Protein 9UU2 (pdb70)

InterPro domains:
  IPR006664 Outer membrane protein, bacterial [PR01021] (296-318)
  IPR006664 Outer membrane protein, bacterial [PR01021] (342-358)
  IPR006665 OmpA-like domain [PF00691] (295-378)
  IPR006665 OmpA-like domain [PS51123] (283-395)
  IPR006665 OmpA-like domain [cd07185] (293-370)
  IPR036737 OmpA-like domain superfamily [G3DSA:3.30.1330.60] (239-379)
  IPR036737 OmpA-like domain superfamily [SSF103088] (289-375)
  IPR050330 Bacterial Outer Membrane Structural/Functional [PTHR30329] (262-373)

Solvent-accessible surface area: 6221 Å² total; per-residue (Å²): 128,71,22,83,78,68,61,0,83,15,96,122,41,29,30,144,31,44,119,204,18,35,122,34,0,40,140,6,0,52,74,0,104,119,94,86,130,34,76,4,21,0,58,0,11,0,6,61,68,63,55,85,115,77,101,4,111,91,7,0,69,97,0,0,65,25,0,11,54,5,0,40,156,131,43,55,6,87,65,86,18,17,153,40,61,22,30,6,26,25,113,131,49,37,177,68,59,121,60,1,20,2,0,25,0,55,23,70,242
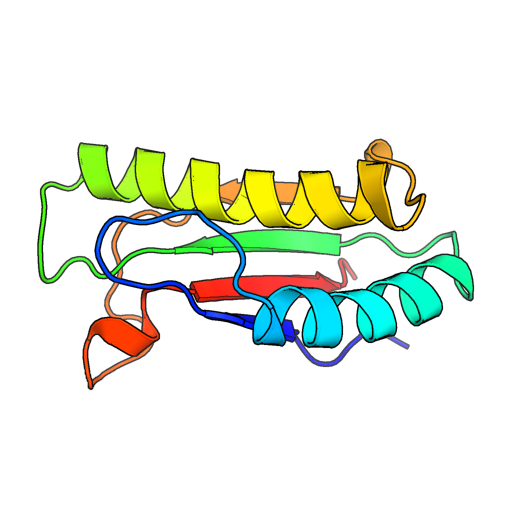
Nearest PDB structures (foldseek):
  5u1h-assembly3_C  TM=9.026E-01  e=4.323E-11  Pseudomonas aeruginosa PAO1
  4g88-assembly4_G  TM=8.669E-01  e=1.035E-09  Acinetobacter baumannii
  5n2c-assembly1_A  TM=9.285E-01  e=6.716E-08  Burkholderia cenocepacia J2315
  2hqs-assembly1_H  TM=8.765E-01  e=4.630E-07  Escherichia coli
  5n2c-assembly1_C  TM=8.968E-01  e=9.184E-07  Burkholderia cenocepacia J2315

Organism: Bacteroides fragilis (strain ATCC 25285 / DSM 2151 / CCUG 4856 / JCM 11019 / LMG 10263 / NCTC 9343 / Onslow / VPI 2553 / EN-2) (NCBI:txid272559)

Secondary structure (DSSP, 8-state):
-PPP-EEEE--TT--PPPHHHHHHHHHHHHHHHHSTT--EEEEEEEETTSS-HHHHHHHHHHHHHHHHHIIIIIT---GGGEEEEEEEEE-TT-SSGGGGSEEEEEE--

Foldseek 3Di:
DKDDKQKAFDDPLDLDGDPVRLVSLLVVLVVCVVPVVWAKEKFFFAAPVDDDQVSQQVLSQSNSVVSLCCSCPVSNHPSVRYHYDRPTHDCVQPPPRSSRRIIIITIDD

Radius of gyration: 13.27 Å; Cα contacts (8 Å, |Δi|>4): 222; chains: 1; bounding box: 34×26×29 Å

Structure (mmCIF, N/CA/C/O backbone):
data_9UU2
#
_entry.id   9UU2
#
_cell.length_a   44.369
_cell.length_b   44.369
_cell.length_c   102.746
_cell.angle_alpha   90.000
_cell.angle_beta   90.000
_cell.angle_gamma   120.000
#
_symmetry.space_group_name_H-M   'P 31 2 1'
#
loop_
_entity.id
_entity.type
_entity.pdbx_description
1 polymer 'Major outer membrane protein'
2 water water
#
loop_
_atom_site.group_PDB
_atom_site.id
_atom_site.type_symbol
_atom_site.label_atom_id
_atom_site.label_alt_id
_atom_site.label_comp_id
_atom_site.label_asym_id
_atom_site.label_entity_id
_atom_site.label_seq_id
_atom_site.pdbx_PDB_ins_code
_atom_site.Cartn_x
_atom_site.Cartn_y
_atom_site.Cartn_z
_atom_site.occupancy
_atom_site.B_iso_or_equiv
_atom_site.auth_seq_id
_atom_site.auth_comp_id
_atom_site.auth_asym_id
_atom_site.auth_atom_id
_atom_site.pdbx_PDB_model_num
ATOM 1 N N . ALA A 1 1 ? 1.85576 -0.14014 -13.87352 1.000 90.99447 287 ALA A N 1
ATOM 2 C CA . ALA A 1 1 ? 1.29520 -0.94084 -14.95729 1.000 84.28447 287 ALA A CA 1
ATOM 3 C C . ALA A 1 1 ? 0.05656 -1.68497 -14.47146 1.000 76.70585 287 ALA A C 1
ATOM 4 O O . ALA A 1 1 ? -0.40604 -2.63659 -15.10263 1.000 74.66300 287 ALA A O 1
ATOM 6 N N . ASN A 1 2 ? -0.47387 -1.23992 -13.33708 1.000 76.63335 288 ASN A N 1
ATOM 7 C CA . ASN A 1 2 ? -1.65708 -1.85775 -12.75817 1.000 66.43929 288 ASN A CA 1
ATOM 8 C C . ASN A 1 2 ? -2.92078 -1.17736 -13.27554 1.000 58.20335 288 ASN A C 1
ATOM 9 O O . ASN A 1 2 ? -2.95551 0.04013 -13.46370 1.000 56.00798 288 ASN A O 1
ATOM 14 N N . ILE A 1 3 ? -3.96602 -1.97447 -13.50130 1.000 52.01005 2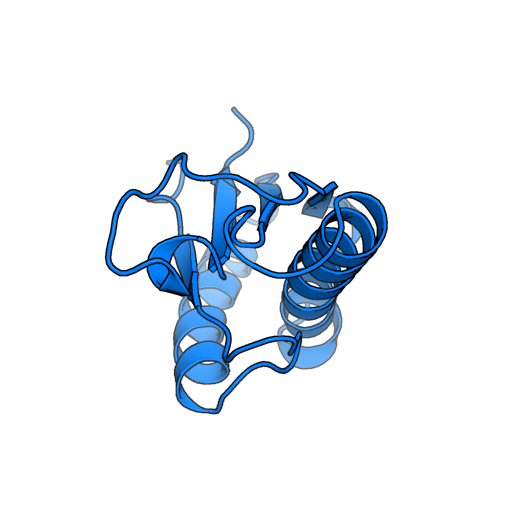89 ILE A N 1
ATOM 15 C CA . ILE A 1 3 ? -5.15281 -1.46255 -14.18304 1.000 44.93978 289 ILE A CA 1
ATOM 16 C C . ILE A 1 3 ? -5.85114 -0.40767 -13.33333 1.000 42.63421 289 ILE A C 1
ATOM 17 O O . ILE A 1 3 ? -5.73786 -0.36811 -12.10140 1.000 38.28888 289 ILE A O 1
ATOM 22 N N . ALA A 1 4 ? -6.59166 0.45599 -14.00434 1.000 38.64161 290 ALA A N 1
ATOM 23 C CA . ALA A 1 4 ? -7.59091 1.23844 -13.29545 1.000 38.52074 290 ALA A CA 1
ATOM 24 C C . ALA A 1 4 ? -8.68881 0.28439 -12.84443 1.000 35.29577 290 ALA A C 1
ATOM 25 O O . ALA A 1 4 ? -9.20323 -0.47713 -13.66908 1.000 38.62802 290 ALA A O 1
ATOM 27 N N . PRO A 1 5 ? -9.03333 0.25237 -11.55505 1.000 36.83140 291 PRO A N 1
ATOM 28 C CA . PRO A 1 5 ? -10.05852 -0.68727 -11.08205 1.000 32.90945 291 PRO A CA 1
ATOM 29 C C . PRO A 1 5 ? -11.27977 -0.70094 -11.99062 1.000 33.11250 291 PRO A C 1
ATOM 30 O O . PRO A 1 5 ? -11.79574 0.34557 -12.38667 1.000 32.33541 291 PRO A O 1
ATOM 34 N N . ARG A 1 6 ? -11.71145 -1.90901 -12.35389 1.000 36.72730 292 ARG A N 1
ATOM 35 C CA . ARG A 1 6 ? -12.78471 -2.11392 -13.31816 1.000 33.89652 292 ARG A CA 1
ATOM 36 C C . ARG A 1 6 ? -14.10846 -2.31967 -12.59616 1.000 35.92885 292 ARG A C 1
ATOM 37 O O . ARG A 1 6 ? -14.20009 -3.14835 -11.68195 1.000 35.94532 292 ARG A O 1
ATOM 45 N N . THR A 1 7 ? -15.12911 -1.57340 -13.00783 1.000 33.40817 293 THR A N 1
ATOM 46 C CA . THR A 1 7 ? -16.44929 -1.65083 -12.39332 1.000 34.30568 293 THR A CA 1
ATOM 47 C C . THR A 1 7 ? -17.39000 -2.46565 -13.27398 1.000 33.45013 293 THR A C 1
ATOM 48 O O . THR A 1 7 ? -17.54185 -2.17957 -14.46557 1.000 34.92717 293 THR A O 1
ATOM 52 N N . VAL A 1 8 ? -18.01234 -3.48080 -12.68444 1.000 31.49488 294 VAL A N 1
ATOM 53 C CA . VAL A 1 8 ? -19.00770 -4.32472 -13.34320 1.000 32.75385 294 VAL A CA 1
ATOM 54 C C . VAL A 1 8 ? -20.27017 -4.27575 -12.49279 1.000 33.46023 294 VAL A C 1
ATOM 55 O O . VAL A 1 8 ? -20.25883 -4.73298 -11.34171 1.000 32.22970 294 VAL A O 1
ATOM 59 N N . PHE A 1 9 ? -21.34497 -3.71696 -13.03953 1.000 32.18474 295 PHE A N 1
ATOM 60 C CA . PHE A 1 9 ? -22.58232 -3.51953 -12.29924 1.000 32.06098 295 PHE A CA 1
ATOM 61 C C . PHE A 1 9 ? -23.59672 -4.61934 -12.60117 1.000 34.08920 295 PHE A C 1
ATOM 62 O O . PHE A 1 9 ? -23.56094 -5.25939 -13.65379 1.000 31.19533 295 PHE A O 1
ATOM 70 N N . PHE A 1 10 ? -24.51610 -4.82002 -11.65299 1.000 28.98719 296 PHE A N 1
ATOM 71 C CA . PHE A 1 10 ? -25.49822 -5.89440 -11.70016 1.000 32.07486 296 PHE A CA 1
ATOM 72 C C . PHE A 1 10 ? -26.87874 -5.35012 -11.34756 1.000 33.91459 296 PHE A C 1
ATOM 73 O O . PHE A 1 10 ? -27.01367 -4.31990 -10.68214 1.000 34.61780 296 PHE A O 1
ATOM 81 N N . THR A 1 11 ? -27.91192 -6.04859 -11.80890 1.000 33.13384 297 THR A N 1
ATOM 82 C CA . THR A 1 11 ? -29.27453 -5.69566 -11.44331 1.000 33.42060 297 THR A CA 1
ATOM 83 C C . THR A 1 11 ? -29.63422 -6.31556 -10.09566 1.000 34.92141 297 THR A C 1
ATOM 84 O O . THR A 1 11 ? -28.89379 -7.12606 -9.53608 1.000 34.90563 297 THR A O 1
ATOM 88 N N . ILE A 1 12 ? -30.81075 -5.94847 -9.59401 1.000 35.26944 298 ILE A N 1
ATOM 89 C CA . ILE A 1 12 ? -31.15645 -6.23520 -8.20625 1.000 35.74424 298 ILE A CA 1
ATOM 90 C C . ILE A 1 12 ? -31.26147 -7.74168 -7.99856 1.000 38.32592 298 ILE A C 1
ATOM 91 O O . ILE A 1 12 ? -31.87681 -8.46115 -8.79855 1.000 37.54405 298 ILE A O 1
ATOM 96 N N . GLY A 1 13 ? -30.59300 -8.23355 -6.95720 1.000 39.29552 299 GLY A N 1
ATOM 97 C CA . GLY A 1 13 ? -30.58802 -9.64073 -6.61588 1.000 39.20646 299 GLY A CA 1
ATOM 98 C C . GLY A 1 13 ? -29.96389 -10.58597 -7.62283 1.000 41.84839 299 GLY A C 1
ATOM 99 O O . GLY A 1 13 ? -30.08083 -11.80237 -7.45475 1.000 43.36990 299 GLY A O 1
ATOM 100 N N . SER A 1 14 ? -29.28197 -10.06847 -8.65027 1.000 37.45427 300 SER A N 1
ATOM 101 C CA . SER A 1 14 ? -28.82586 -10.88093 -9.77399 1.000 37.88180 300 SER A CA 1
ATOM 102 C C . SER A 1 14 ? -27.30540 -10.87721 -9.86000 1.000 35.43933 300 SER A C 1
ATOM 103 O O . SER A 1 14 ? -26.66232 -9.86852 -9.55696 1.000 32.82556 300 SER A O 1
ATOM 106 N N . SER A 1 15 ? -26.73579 -12.01914 -10.26487 1.000 33.12335 301 SER A N 1
ATOM 107 C CA . SER A 1 15 ? -25.30960 -12.13360 -10.55245 1.000 32.32937 301 SER A CA 1
ATOM 108 C C . SER A 1 15 ? -25.05394 -12.39420 -12.03235 1.000 35.22468 301 SER A C 1
ATOM 109 O O . SER A 1 15 ? -23.98752 -12.89385 -12.40137 1.000 35.66891 301 SER A O 1
ATOM 112 N N . GLU A 1 16 ? -26.01721 -12.07136 -12.88433 1.000 34.59118 302 GLU A N 1
ATOM 113 C CA . GLU A 1 16 ? -25.87556 -12.27149 -14.31798 1.000 38.98120 302 GLU A CA 1
ATOM 114 C C . GLU A 1 16 ? -25.14123 -11.09295 -14.94629 1.000 37.68183 302 GLU A C 1
ATOM 115 O O . GLU A 1 16 ? -25.32902 -9.94090 -14.53910 1.000 31.56838 302 GLU A O 1
ATOM 121 N N . LEU A 1 17 ? -24.29874 -11.39018 -15.93894 1.000 32.81983 303 LEU A N 1
ATOM 122 C CA . LEU A 1 17 ? -23.56801 -10.36267 -16.67956 1.000 38.15424 303 LEU A CA 1
ATOM 123 C C . LEU A 1 17 ? -24.39370 -9.91720 -17.87948 1.000 34.91837 303 LEU A C 1
ATOM 124 O O . LEU A 1 17 ? -24.82568 -10.74959 -18.67748 1.000 32.42426 303 LEU A O 1
ATOM 129 N N . SER A 1 18 ? -24.61333 -8.61426 -18.00223 1.000 33.35208 304 SER A N 1
ATOM 130 C CA . SER A 1 18 ? -25.40701 -8.07213 -19.09982 1.000 31.51298 304 SER A CA 1
ATOM 131 C C . SER A 1 18 ? -24.56982 -8.00474 -20.36643 1.000 30.70158 304 SER A C 1
ATOM 132 O O . SER A 1 18 ? -23.34075 -8.12914 -20.32871 1.000 30.73088 304 SER A O 1
ATOM 135 N N . PRO A 1 19 ? -25.20681 -7.80136 -21.52346 1.000 32.66461 305 PRO A N 1
ATOM 136 C CA . PRO A 1 19 ? -24.41408 -7.54051 -22.73679 1.000 30.47377 305 PRO A CA 1
ATOM 137 C C . PRO A 1 19 ? -23.42735 -6.39069 -22.57774 1.000 30.64277 305 PRO A C 1
ATOM 138 O O . PRO A 1 19 ? -22.28789 -6.50917 -23.04678 1.000 33.34039 305 PRO A O 1
ATOM 142 N N . ARG A 1 20 ? -23.81374 -5.29350 -21.90880 1.000 31.74362 306 ARG A N 1
ATOM 143 C CA . ARG A 1 20 ? -22.86508 -4.20335 -21.68375 1.000 30.34422 306 ARG A CA 1
ATOM 144 C C . ARG A 1 20 ? -21.66612 -4.67364 -20.87326 1.000 32.45089 306 ARG A C 1
ATOM 145 O O . ARG A 1 20 ? -20.52953 -4.26395 -21.13584 1.000 30.83987 306 ARG A O 1
ATOM 153 N N . GLU A 1 21 ? -21.89580 -5.50288 -19.85032 1.000 32.91313 307 GLU A N 1
ATOM 154 C CA . GLU A 1 21 ? -20.76736 -5.89323 -19.02019 1.000 32.31112 307 GLU A CA 1
ATOM 155 C C . GLU A 1 21 ? -19.86800 -6.89963 -19.73226 1.000 31.44039 307 GLU A C 1
ATOM 156 O O . GLU A 1 21 ? -18.64309 -6.85711 -19.56077 1.000 31.57260 307 GLU A O 1
ATOM 162 N N . GLU A 1 22 ? -20.43773 -7.80206 -20.53579 1.000 33.60844 308 GLU A N 1
ATOM 163 C CA . GLU A 1 22 ? -19.58835 -8.65817 -21.36529 1.000 35.05408 308 GLU A CA 1
ATOM 164 C C . GLU A 1 22 ? -18.68841 -7.82027 -22.26632 1.000 34.59306 308 GLU A C 1
ATOM 165 O O . GLU A 1 22 ? -17.49357 -8.11161 -22.41528 1.000 32.57786 308 GLU A O 1
ATOM 171 N N . MET A 1 23 ? -19.23927 -6.76544 -22.86876 1.000 30.47582 309 MET A N 1
ATOM 172 C CA . MET A 1 23 ? -18.41672 -5.89102 -23.69987 1.000 31.06426 309 MET A CA 1
ATOM 173 C C . MET A 1 23 ? -17.33046 -5.22948 -22.86011 1.000 34.97387 309 MET A C 1
ATOM 174 O O . MET A 1 23 ? -16.14529 -5.25807 -23.21887 1.000 32.09216 309 MET A O 1
ATOM 179 N N . ASN A 1 24 ? -17.72905 -4.64128 -21.72091 1.000 27.79094 310 ASN A N 1
ATOM 180 C CA . ASN A 1 24 ? -16.79161 -4.05161 -20.76807 1.000 30.54072 310 ASN A CA 1
ATOM 181 C C . ASN A 1 24 ? -15.66032 -5.02209 -20.46234 1.000 29.50532 310 ASN A C 1
ATOM 182 O O . ASN A 1 24 ? -14.47715 -4.67069 -20.53866 1.000 29.48675 310 ASN A O 1
ATOM 187 N N . LEU A 1 25 ? -16.01542 -6.27100 -20.15956 1.000 29.65543 311 LEU A N 1
ATOM 188 C CA . LEU A 1 25 ? -15.03048 -7.23801 -19.68696 1.000 33.67038 311 LEU A CA 1
ATOM 189 C C . LEU A 1 25 ? -14.08374 -7.69359 -20.79061 1.000 32.63502 311 LEU A C 1
ATOM 190 O O . LEU A 1 25 ? -12.93585 -8.05995 -20.49804 1.000 32.12621 311 LEU A O 1
ATOM 195 N N . SER A 1 26 ? -14.52898 -7.68522 -22.05698 1.000 35.13824 312 SER A N 1
ATOM 196 C CA . SER A 1 26 ? -13.67208 -8.19881 -23.12188 1.000 32.99815 312 SER A CA 1
ATOM 197 C C . SER A 1 26 ? -12.41725 -7.34865 -23.27749 1.000 32.39366 312 SER A C 1
ATOM 198 O O . SER A 1 26 ? -11.33488 -7.87249 -23.56077 1.000 32.46489 312 SER A O 1
ATOM 201 N N . TYR A 1 27 ? -12.53895 -6.03570 -23.07614 1.000 29.89724 313 TYR A N 1
ATOM 202 C CA . TYR A 1 27 ? -11.37387 -5.16265 -23.17522 1.000 31.01668 313 TYR A CA 1
ATOM 203 C C . TYR A 1 27 ? -10.38951 -5.41699 -22.04166 1.000 33.49164 313 TYR A C 1
ATOM 204 O O . TYR A 1 27 ? -9.17075 -5.38706 -22.25007 1.000 34.75929 313 TYR A O 1
ATOM 213 N N . LEU A 1 28 ? -10.89947 -5.64004 -20.82892 1.000 32.25214 314 LEU A N 1
ATOM 214 C CA . LEU A 1 28 ? -10.02628 -5.96176 -19.70544 1.000 33.22013 314 LEU A CA 1
ATOM 215 C C . LEU A 1 28 ? -9.29064 -7.27442 -19.94238 1.000 34.49543 314 LEU A C 1
ATOM 216 O O . LEU A 1 28 ? -8.08667 -7.37450 -19.69272 1.000 37.28292 314 LEU A O 1
ATOM 221 N N . ALA A 1 29 ? -9.99444 -8.28892 -20.44390 1.000 32.54398 315 ALA A N 1
ATOM 222 C CA . ALA A 1 29 ? -9.35352 -9.57708 -20.67977 1.000 36.82359 315 ALA A CA 1
ATOM 223 C C . ALA A 1 29 ? -8.21654 -9.46793 -21.69502 1.000 37.97016 315 ALA A C 1
ATOM 224 O O . ALA A 1 29 ? -7.17670 -10.12060 -21.54190 1.000 39.39315 315 ALA A O 1
ATOM 226 N N . ALA A 1 30 ? -8.38934 -8.64025 -22.73219 1.000 39.80233 316 ALA A N 1
ATOM 227 C CA . ALA A 1 30 ? -7.31987 -8.44358 -23.70963 1.000 39.92543 316 ALA A CA 1
ATOM 228 C C . ALA A 1 30 ? -6.07930 -7.85712 -23.05232 1.000 41.21076 316 ALA A C 1
ATOM 229 O O . ALA A 1 30 ? -4.95509 -8.28703 -23.32929 1.000 41.90314 316 ALA A O 1
ATOM 231 N N . LYS A 1 31 ? -6.26616 -6.87603 -22.16862 1.000 44.72736 317 LYS A N 1
ATOM 232 C CA . LYS A 1 31 ? -5.14681 -6.35988 -21.38523 1.000 44.78750 317 LYS A CA 1
ATOM 233 C C . LYS A 1 31 ? -4.52454 -7.45282 -20.51872 1.000 45.42298 317 LYS A C 1
ATOM 234 O O . LYS A 1 31 ? -3.29617 -7.54610 -20.40836 1.000 47.25945 317 LYS A O 1
ATOM 240 N N . MET A 1 32 ? -5.35639 -8.28745 -19.89055 1.000 42.51110 318 MET A N 1
ATOM 241 C CA . MET A 1 32 ? -4.83092 -9.36427 -19.05225 1.000 44.24199 318 MET A CA 1
ATOM 242 C C . MET A 1 32 ? -4.00385 -10.34345 -19.86984 1.000 47.51606 318 MET A C 1
ATOM 243 O O . MET A 1 32 ? -2.98770 -10.86202 -19.39075 1.000 49.57224 318 MET A O 1
ATOM 248 N N . LYS A 1 33 ? -4.43708 -10.61847 -21.10249 1.000 44.32195 319 LYS A N 1
ATOM 249 C CA . LYS A 1 33 ? -3.70763 -11.52876 -21.97866 1.000 48.58364 319 LYS A CA 1
ATOM 250 C C . LYS A 1 33 ? -2.41882 -10.90991 -22.49007 1.000 49.97151 319 LYS A C 1
ATOM 251 O O . LYS A 1 33 ? -1.45474 -11.63226 -22.76186 1.000 55.50003 319 LYS A O 1
ATOM 257 N N . GLU A 1 34 ? -2.38671 -9.58659 -22.64352 1.000 47.76190 320 GLU A N 1
ATOM 258 C CA . GLU A 1 34 ? -1.17338 -8.92386 -23.10655 1.000 52.46931 320 GLU A CA 1
ATOM 259 C C . GLU A 1 34 ? -0.06395 -8.98358 -22.06127 1.000 52.54920 320 GLU A C 1
ATOM 260 O O . GLU A 1 34 ? 1.11723 -9.04075 -22.41718 1.000 52.50445 320 GLU A O 1
ATOM 266 N N . PHE A 1 35 ? -0.41438 -8.97551 -20.77284 1.000 51.40449 321 PHE A N 1
ATOM 267 C CA . PHE A 1 35 ? 0.55841 -9.03002 -19.68284 1.000 52.37932 321 PHE A CA 1
ATOM 268 C C . PHE A 1 35 ? 0.21516 -10.23622 -18.81980 1.000 49.55242 321 PHE A C 1
ATOM 269 O O . PHE A 1 35 ? -0.43849 -10.10167 -17.77629 1.000 49.96659 321 PHE A O 1
ATOM 277 N N . PRO A 1 36 ? 0.64914 -11.43227 -19.22749 1.000 51.31321 322 PRO A N 1
ATOM 278 C CA . PRO A 1 36 ? 0.14498 -12.66883 -18.60618 1.000 51.22802 322 PRO A CA 1
ATOM 279 C C . PRO A 1 36 ? 0.63613 -12.92297 -17.19156 1.000 51.62188 322 PRO A C 1
ATOM 280 O O . PRO A 1 36 ? 0.14408 -13.86394 -16.55554 1.000 53.15497 322 PRO A O 1
ATOM 284 N N . ASP A 1 37 ? 1.56057 -12.12650 -16.66348 1.000 51.93980 323 ASP A N 1
ATOM 285 C CA . ASP A 1 37 ? 2.05706 -12.36284 -15.31564 1.000 51.85340 323 ASP A CA 1
ATOM 286 C C . ASP A 1 37 ? 1.26985 -11.61563 -14.24312 1.000 51.36645 323 ASP A C 1
ATOM 287 O O . ASP A 1 37 ? 1.41150 -11.94041 -13.05757 1.000 52.38039 323 ASP A O 1
ATOM 292 N N . THR A 1 38 ? 0.42897 -10.65430 -14.62367 1.000 48.40384 324 THR A N 1
ATOM 293 C CA . THR A 1 38 ? -0.27349 -9.83354 -13.64252 1.000 47.27090 324 THR A CA 1
ATOM 294 C C . THR A 1 38 ? -1.35687 -10.62989 -12.91428 1.000 48.41191 324 THR A C 1
ATOM 295 O O . THR A 1 38 ? -2.03082 -11.48072 -13.50541 1.000 47.77364 324 THR A O 1
ATOM 299 N N . GLN A 1 39 ? -1.52033 -10.33619 -11.62021 1.000 46.04377 325 GLN A N 1
ATOM 300 C CA . GLN A 1 39 ? -2.51998 -10.94489 -10.75433 1.000 47.36812 325 GLN A CA 1
ATOM 301 C C . GLN A 1 39 ? -3.61016 -9.93730 -10.41188 1.000 44.98180 325 GLN A C 1
ATOM 302 O O . GLN A 1 39 ? -3.37148 -8.72605 -10.37805 1.000 43.41513 325 GLN A O 1
ATOM 308 N N . TYR A 1 40 ? -4.80403 -10.44904 -10.11187 1.000 44.30152 326 TYR A N 1
ATOM 309 C CA . TYR A 1 40 ? -5.95315 -9.59157 -9.86250 1.000 41.53099 326 TYR A CA 1
ATOM 310 C C . TYR A 1 40 ? -6.79062 -10.13520 -8.71669 1.000 40.38393 326 TYR A C 1
ATOM 311 O O . TYR A 1 40 ? -6.86289 -11.34578 -8.49436 1.000 42.39071 326 TYR A O 1
ATOM 320 N N . THR A 1 41 ? -7.43182 -9.22143 -7.99801 1.000 37.81463 327 THR A N 1
ATOM 321 C CA . THR A 1 41 ? -8.47462 -9.55585 -7.03713 1.000 39.36043 327 THR A CA 1
ATOM 322 C C . THR A 1 41 ? -9.81213 -9.12214 -7.61558 1.000 38.7338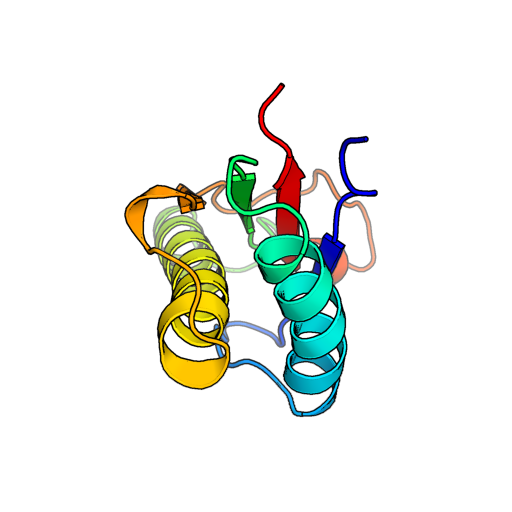9 327 THR A C 1
ATOM 323 O O . THR A 1 41 ? -9.94186 -7.99143 -8.09762 1.000 37.26566 327 THR A O 1
ATOM 327 N N . VAL A 1 42 ? -10.79170 -10.02054 -7.57953 1.000 36.72417 328 VAL A N 1
ATOM 328 C CA . VAL A 1 42 ? -12.13463 -9.75915 -8.08001 1.000 38.08572 328 VAL A CA 1
ATOM 329 C C . VAL A 1 42 ? -13.03632 -9.58674 -6.85953 1.000 36.92205 328 VAL A C 1
ATOM 330 O O . VAL A 1 42 ? -13.52559 -10.56815 -6.28831 1.000 39.90365 328 VAL A O 1
ATOM 334 N N . TYR A 1 43 ? -13.25309 -8.33753 -6.44535 1.000 37.15035 329 TYR A N 1
ATOM 335 C CA . TYR A 1 43 ? -14.09144 -8.04146 -5.28782 1.000 36.69527 329 TYR A CA 1
ATOM 336 C C . TYR A 1 43 ? -15.55191 -8.03550 -5.71439 1.000 37.78844 329 TYR A C 1
ATOM 337 O O . TYR A 1 43 ? -15.92152 -7.29757 -6.62774 1.000 36.93382 329 TYR A O 1
ATOM 346 N N . GLY A 1 44 ? -16.38317 -8.84022 -5.06021 1.000 36.07433 330 GLY A N 1
ATOM 347 C CA . GLY A 1 44 ? -17.81523 -8.81287 -5.28523 1.000 31.95663 330 GLY A CA 1
ATOM 348 C C . GLY A 1 44 ? -18.51353 -8.09883 -4.14193 1.000 34.82969 330 GLY A C 1
ATOM 349 O O . GLY A 1 44 ? -18.07875 -8.17225 -2.99574 1.000 34.19518 330 GLY A O 1
ATOM 350 N N . TYR A 1 45 ? -19.60884 -7.40551 -4.46261 1.000 31.32905 331 TYR A N 1
ATOM 351 C CA . TYR A 1 45 ? -20.34486 -6.63254 -3.47441 1.000 33.70591 331 TYR A CA 1
ATOM 352 C C . TYR A 1 45 ? -21.83966 -6.71741 -3.73770 1.000 34.28229 331 TYR A C 1
ATOM 353 O O . TYR A 1 45 ? -22.29055 -7.09243 -4.82679 1.000 29.89163 331 TYR A O 1
ATOM 362 N N . ALA A 1 46 ? -22.60097 -6.34386 -2.71131 1.000 28.44532 332 ALA A N 1
ATOM 363 C CA . ALA A 1 46 ? -24.03471 -6.12485 -2.80593 1.000 29.98423 332 ALA A CA 1
ATOM 364 C C . ALA A 1 46 ? -24.39075 -4.97838 -1.87123 1.000 33.20131 332 ALA A C 1
ATOM 365 O O . ALA A 1 46 ? -23.59506 -4.59561 -1.01327 1.000 35.81262 332 ALA A O 1
ATOM 367 N N . ASP A 1 47 ? -25.57763 -4.40359 -2.04705 1.000 34.60722 333 ASP A N 1
ATOM 368 C CA . ASP A 1 47 ? -25.98006 -3.30858 -1.17244 1.000 32.87458 333 ASP A CA 1
ATOM 369 C C . ASP A 1 47 ? -26.58199 -3.87016 0.11050 1.000 35.30518 333 ASP A C 1
ATOM 370 O O . ASP A 1 47 ? -27.47753 -4.71954 0.07036 1.000 37.46362 333 ASP A O 1
ATOM 375 N N . SER A 1 48 ? -26.08169 -3.39843 1.25067 1.000 36.11324 334 SER A N 1
ATOM 376 C CA . SER A 1 48 ? -26.59567 -3.85129 2.53997 1.000 35.03851 334 SER A CA 1
ATOM 377 C C . SER A 1 48 ? -27.94993 -3.24814 2.88365 1.000 37.71885 334 SER A C 1
ATOM 378 O O . SER A 1 48 ? -28.53502 -3.61487 3.91414 1.000 40.51955 334 SER A O 1
ATOM 381 N N . ALA A 1 49 ? -28.45859 -2.34592 2.05345 1.000 36.54056 335 ALA A N 1
ATOM 382 C CA . ALA A 1 49 ? -29.73288 -1.67943 2.26998 1.000 38.81519 335 ALA A CA 1
ATOM 383 C C . ALA A 1 49 ? -30.93736 -2.56407 1.97628 1.000 37.72417 335 ALA A C 1
ATOM 384 O O . ALA A 1 49 ? -32.04807 -2.21126 2.38919 1.000 38.63135 335 ALA A O 1
ATOM 386 N N . THR A 1 50 ? -30.74797 -3.69363 1.29120 1.000 38.12917 336 THR A N 1
ATOM 387 C CA . THR A 1 50 ? -31.81362 -4.64371 0.99492 1.000 39.17741 336 THR A CA 1
ATOM 388 C C . THR A 1 50 ? -31.26453 -6.05895 1.12049 1.000 38.45938 336 THR A C 1
ATOM 389 O O . THR A 1 50 ? -30.08528 -6.30863 0.85139 1.000 37.64072 336 THR A O 1
ATOM 393 N N . GLY A 1 51 ? -32.12637 -6.98099 1.54589 1.000 35.53261 337 GLY A N 1
ATOM 394 C CA . GLY A 1 51 ? -31.73995 -8.36394 1.73089 1.000 36.75362 337 GLY A CA 1
ATOM 395 C C . GLY A 1 51 ? -30.98259 -8.58104 3.02978 1.000 36.60623 337 GLY A C 1
ATOM 396 O O . GLY A 1 51 ? -30.52904 -7.64517 3.69215 1.000 39.41402 337 GLY A O 1
ATOM 397 N N . THR A 1 52 ? -30.83103 -9.85453 3.39698 1.000 32.66574 338 THR A N 1
ATOM 398 C CA . THR A 1 52 ? -30.13945 -10.18556 4.63837 1.000 35.06972 338 THR A CA 1
ATOM 399 C C . THR A 1 52 ? -28.62656 -10.20266 4.43153 1.000 36.02257 338 THR A C 1
ATOM 400 O O . THR A 1 52 ? -28.14487 -10.28425 3.29806 1.000 33.52923 338 THR A O 1
ATOM 404 N N . PRO A 1 53 ? -27.85146 -10.14160 5.52078 1.000 35.14554 339 PRO A N 1
ATOM 405 C CA . PRO A 1 53 ? -26.38509 -10.23803 5.38031 1.000 34.57892 339 PRO A CA 1
ATOM 406 C C . PRO A 1 53 ? -25.91073 -11.49976 4.67642 1.000 36.54532 339 PRO A C 1
ATOM 407 O O . PRO A 1 53 ? -24.99563 -11.42859 3.84368 1.000 34.52046 339 PRO A O 1
ATOM 411 N N . ALA A 1 54 ? -26.49877 -12.66059 4.99106 1.000 36.43749 340 ALA A N 1
ATOM 412 C CA . ALA A 1 54 ? -26.02532 -13.90628 4.39058 1.000 32.40107 340 ALA A CA 1
ATOM 413 C C . ALA A 1 54 ? -26.40665 -13.98851 2.92328 1.000 34.40443 340 ALA A C 1
ATOM 414 O O . ALA A 1 54 ? -25.66473 -14.56058 2.11521 1.000 32.00809 340 ALA A O 1
ATOM 416 N N . PHE A 1 55 ? -27.58244 -13.47676 2.56419 1.000 33.13208 341 PHE A N 1
ATOM 417 C CA . PHE A 1 55 ? -27.93239 -13.44913 1.15053 1.000 33.06734 341 PHE A CA 1
ATOM 418 C C . PHE A 1 55 ? -26.97554 -12.54465 0.39517 1.000 35.35101 341 PHE A C 1
ATOM 419 O O . PHE A 1 55 ? -26.48324 -12.89780 -0.68427 1.000 33.96629 341 PHE A O 1
ATOM 427 N N . ASN A 1 56 ? -26.68315 -11.37154 0.96687 1.000 31.05896 342 ASN A N 1
ATOM 428 C CA . ASN A 1 56 ? -25.78579 -10.44034 0.29801 1.000 35.62806 342 ASN A CA 1
ATOM 429 C C . ASN A 1 56 ? -24.36588 -10.98258 0.21830 1.000 36.45523 342 ASN A C 1
ATOM 430 O O . ASN A 1 56 ? -23.66524 -10.73118 -0.76836 1.000 31.90117 342 ASN A O 1
ATOM 435 N N . LYS A 1 57 ? -23.93130 -11.74343 1.22966 1.000 32.13152 343 LYS A N 1
ATOM 436 C CA . LYS A 1 57 ? -22.63633 -12.41499 1.15694 1.000 32.97409 343 LYS A CA 1
ATOM 437 C C . LYS A 1 57 ? -22.57864 -13.38973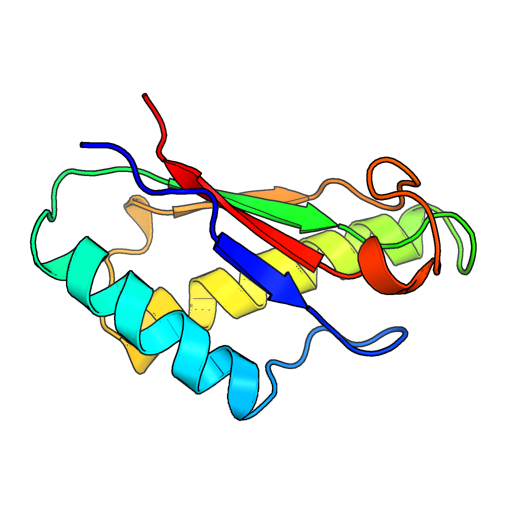 -0.02320 1.000 35.57411 343 LYS A C 1
ATOM 438 O O . LYS A 1 57 ? -21.63291 -13.36492 -0.82577 1.000 35.81355 343 LYS A O 1
ATOM 444 N N . GLU A 1 58 ? -23.58151 -14.26994 -0.13799 1.000 33.61436 344 GLU A N 1
ATOM 445 C CA . GLU A 1 58 ? -23.60825 -15.21832 -1.25054 1.000 36.23762 344 GLU A CA 1
ATOM 446 C C . GLU A 1 58 ? -23.69665 -14.50451 -2.58599 1.000 37.96295 344 GLU A C 1
ATOM 447 O O . GLU A 1 58 ? -23.05245 -14.90999 -3.56181 1.000 34.36768 344 GLU A O 1
ATOM 453 N N . LEU A 1 59 ? -24.54236 -13.47806 -2.66352 1.000 35.44769 345 LEU A N 1
ATOM 454 C CA . LEU A 1 59 ? -24.70237 -12.75157 -3.91457 1.000 34.06961 345 LEU A CA 1
ATOM 455 C C . LEU A 1 59 ? -23.38864 -12.10313 -4.34247 1.000 33.89327 345 LEU A C 1
ATOM 456 O O . LEU A 1 59 ? -23.02097 -12.14449 -5.52824 1.000 34.28787 345 LEU A O 1
ATOM 461 N N . SER A 1 60 ? -22.66225 -11.51243 -3.38986 1.000 32.23492 346 SER A N 1
ATOM 462 C CA . SER A 1 60 ? -21.36611 -10.91471 -3.69809 1.000 30.44010 346 SER A CA 1
ATOM 463 C C . SER A 1 60 ? -20.38597 -11.97033 -4.18447 1.000 35.67984 346 SER A C 1
ATOM 464 O O . SER A 1 60 ? -19.60736 -11.73008 -5.11902 1.000 34.37693 346 SER A O 1
ATOM 467 N N . GLN A 1 61 ? -20.42987 -13.15443 -3.57445 1.000 36.86986 347 GLN A N 1
ATOM 468 C CA . GLN A 1 61 ? -19.60100 -14.26927 -4.01694 1.000 36.38981 347 GLN A CA 1
ATOM 469 C C . GLN A 1 61 ? -19.93370 -14.65981 -5.44969 1.000 36.10794 347 GLN A C 1
ATOM 470 O O . GLN A 1 61 ? -19.03720 -14.82285 -6.28270 1.000 36.04093 347 GLN A O 1
ATOM 476 N N . LYS A 1 62 ? -21.22514 -14.81254 -5.75271 1.000 32.78801 348 LYS A N 1
ATOM 477 C CA . LYS A 1 62 ? -21.62934 -15.24064 -7.08646 1.000 37.60576 348 LYS A CA 1
ATOM 478 C C . LYS A 1 62 ? -21.32089 -14.17780 -8.13332 1.000 35.24523 348 LYS A C 1
ATOM 479 O O . LYS A 1 62 ? -20.99661 -14.50895 -9.28156 1.000 36.52828 348 LYS A O 1
ATOM 485 N N . ARG A 1 63 ? -21.41731 -12.90300 -7.75766 1.000 32.79935 349 ARG A N 1
ATOM 486 C CA . ARG A 1 63 ? -21.07134 -11.82711 -8.67607 1.000 33.46690 349 ARG A CA 1
ATOM 487 C C . ARG A 1 63 ? -19.59516 -11.88592 -9.04668 1.000 34.45474 349 ARG A C 1
ATOM 488 O O . ARG A 1 63 ? -19.24171 -11.90399 -10.22960 1.000 32.63231 349 ARG A O 1
ATOM 496 N N . ALA A 1 64 ? -18.71685 -11.93132 -8.04223 1.000 34.60633 350 ALA A N 1
ATOM 497 C CA . ALA A 1 64 ? -17.28948 -12.08758 -8.30448 1.000 33.39747 350 ALA A CA 1
ATOM 498 C C . ALA A 1 64 ? -17.01016 -13.33503 -9.12941 1.000 35.67002 350 ALA A C 1
ATOM 499 O O . ALA A 1 64 ? -16.20852 -13.30262 -10.07209 1.000 35.45571 350 ALA A O 1
ATOM 501 N N . GLN A 1 65 ? -17.67507 -14.44521 -8.80085 1.000 36.53269 351 GLN A N 1
ATOM 502 C CA . GLN A 1 65 ? -17.41826 -15.69430 -9.51454 1.000 35.97622 351 GLN A CA 1
ATOM 503 C C . GLN A 1 65 ? -17.86812 -15.62426 -10.96818 1.000 36.07322 351 GLN A C 1
ATOM 504 O O . GLN A 1 65 ? -17.22061 -16.21674 -11.83496 1.000 37.82479 351 GLN A O 1
ATOM 510 N N . ALA A 1 66 ? -18.97165 -14.92868 -11.26052 1.000 36.95671 352 ALA A N 1
ATOM 511 C CA . ALA A 1 66 ? -19.39709 -14.80956 -12.65431 1.000 37.06052 352 ALA A CA 1
ATOM 512 C C . ALA A 1 66 ? -18.41392 -13.98017 -13.46475 1.000 38.11214 352 ALA A C 1
ATOM 513 O O . ALA A 1 66 ? -18.21421 -14.24066 -14.66161 1.000 34.36930 352 ALA A O 1
ATOM 515 N N . VAL A 1 67 ? -17.81441 -12.96196 -12.84748 1.000 35.84691 353 VAL A N 1
ATOM 516 C CA . VAL A 1 67 ? -16.80901 -12.17212 -13.55193 1.000 35.57686 353 VAL A CA 1
ATOM 517 C C . VAL A 1 67 ? -15.57650 -13.02234 -13.82766 1.000 37.019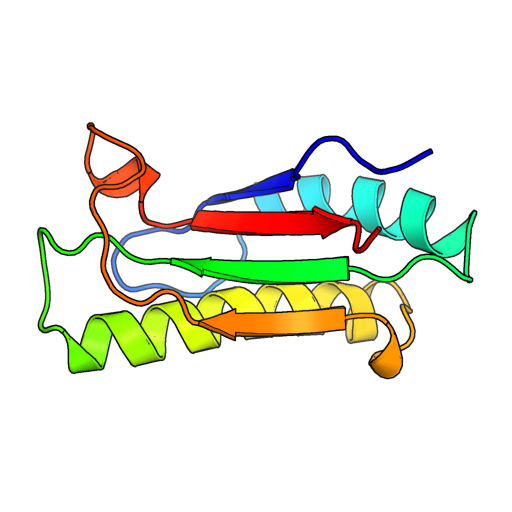95 353 VAL A C 1
ATOM 518 O O . VAL A 1 67 ? -15.04297 -13.02519 -14.94573 1.000 35.27849 353 VAL A O 1
ATOM 522 N N . VAL A 1 68 ? -15.12437 -13.77554 -12.81968 1.000 33.67258 354 VAL A N 1
ATOM 523 C CA . VAL A 1 68 ? -14.01741 -14.71816 -13.00914 1.000 34.77046 354 VAL A CA 1
ATOM 524 C C . VAL A 1 68 ? -14.33899 -15.69971 -14.13475 1.000 39.13940 354 VAL A C 1
ATOM 525 O O . VAL A 1 68 ? -13.51615 -15.94768 -15.02885 1.000 39.21784 354 VAL A O 1
ATOM 529 N N . ASN A 1 69 ? -15.55516 -16.26120 -14.11364 1.000 36.77526 355 ASN A N 1
ATOM 530 C CA . ASN A 1 69 ? -15.91420 -17.30693 -15.06749 1.000 39.39361 355 ASN A CA 1
ATOM 531 C C . ASN A 1 69 ? -15.91799 -16.80545 -16.51151 1.000 40.73879 355 ASN A C 1
ATOM 532 O O . ASN A 1 69 ? -15.58152 -17.56075 -17.42868 1.000 40.47302 355 ASN A O 1
ATOM 537 N N . ALA A 1 70 ? -16.31588 -15.55431 -16.74284 1.000 38.02866 356 ALA A N 1
ATOM 538 C CA . ALA A 1 70 ? -16.26569 -15.02392 -18.10002 1.000 37.58774 356 ALA A CA 1
ATOM 539 C C . ALA A 1 70 ? -14.82867 -14.81937 -18.55019 1.000 41.93202 356 ALA A C 1
ATOM 540 O O . ALA A 1 70 ? -14.47233 -15.15766 -19.68745 1.000 42.97601 356 ALA A O 1
ATOM 542 N N . LEU A 1 71 ? -13.98982 -14.25235 -17.67891 1.000 37.96626 357 LEU A N 1
ATOM 543 C CA . LEU A 1 71 ? -12.59307 -14.04659 -18.04703 1.000 40.71229 357 LEU A CA 1
ATOM 544 C C . LEU A 1 71 ? -11.91481 -15.37070 -18.35930 1.000 43.53757 357 LEU A C 1
ATOM 545 O O . LEU A 1 71 ? -11.18436 -15.48617 -19.34979 1.000 46.14997 357 LEU A O 1
ATOM 550 N N . VAL A 1 72 ? -12.16593 -16.38671 -17.53803 1.000 42.85090 358 VAL A N 1
ATOM 551 C CA . VAL A 1 72 ? -11.50952 -17.67465 -17.71373 1.000 44.70305 358 VAL A CA 1
ATOM 552 C C . VAL A 1 72 ? -12.10356 -18.42942 -18.89210 1.000 47.47723 358 VAL A C 1
ATOM 553 O O . VAL A 1 72 ? -11.37497 -18.88336 -19.78063 1.000 50.28201 358 VAL A O 1
ATOM 557 N N . LYS A 1 73 ? -13.43287 -18.56252 -18.92994 1.000 42.39710 359 LYS A N 1
ATOM 558 C CA . LYS A 1 73 ? -14.04859 -19.44292 -19.91999 1.000 45.10207 359 LYS A CA 1
ATOM 559 C C . LYS A 1 73 ? -14.22980 -18.75897 -21.27048 1.000 49.58380 359 LYS A C 1
ATOM 560 O O . LYS A 1 73 ? -13.99761 -19.37989 -22.31386 1.000 49.97692 359 LYS A O 1
ATOM 566 N N . LYS A 1 74 ? -14.66792 -17.50140 -21.28652 1.000 44.40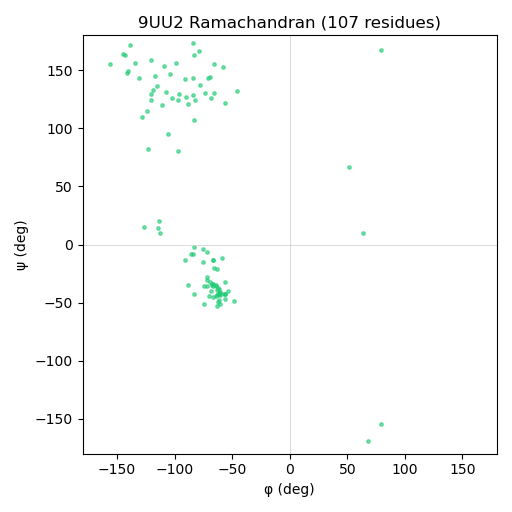962 360 LYS A N 1
ATOM 567 C CA . LYS A 1 74 ? -14.93326 -16.84965 -22.56168 1.000 42.26753 360 LYS A CA 1
ATOM 568 C C . LYS A 1 74 ? -13.71129 -16.16003 -23.13850 1.000 50.42667 360 LYS A C 1
ATOM 569 O O . LYS A 1 74 ? -13.54196 -16.13573 -24.36263 1.000 52.32922 360 LYS A O 1
ATOM 575 N N . TYR A 1 75 ? -12.85287 -15.59465 -22.29865 1.000 46.68841 361 TYR A N 1
ATOM 576 C CA . TYR A 1 75 ? -11.73790 -14.79803 -22.78565 1.000 47.80600 361 TYR A CA 1
ATOM 577 C C . TYR A 1 75 ? -10.38779 -15.42263 -22.46932 1.000 48.65877 361 TYR A C 1
ATOM 578 O O . TYR A 1 75 ? -9.36270 -14.74477 -22.58688 1.000 56.48371 361 TYR A O 1
ATOM 587 N N . GLY A 1 76 ? -10.36476 -16.69697 -22.08420 1.000 48.29919 362 GLY A N 1
ATOM 588 C CA . GLY A 1 76 ? -9.13748 -17.44958 -21.89110 1.000 48.93126 362 GLY A CA 1
ATOM 589 C C . GLY A 1 76 ? -8.10234 -16.80150 -20.99815 1.000 54.62091 362 GLY A C 1
ATOM 590 O O . GLY A 1 76 ? -7.03593 -16.40383 -21.47429 1.000 56.74115 362 GLY A O 1
ATOM 591 N N . VAL A 1 77 ? -8.40780 -16.67580 -19.70702 1.000 52.91979 363 VAL A N 1
ATOM 592 C CA . VAL A 1 77 ? -7.48770 -16.13714 -18.71470 1.000 47.80017 363 VAL A CA 1
ATOM 593 C C . VAL A 1 77 ? -7.23177 -17.23205 -17.69403 1.000 54.10405 363 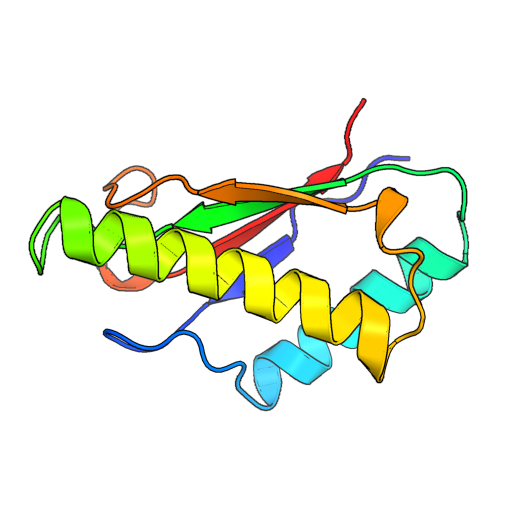VAL A C 1
ATOM 594 O O . VAL A 1 77 ? -8.17927 -17.87034 -17.22054 1.000 54.48268 363 VAL A O 1
ATOM 598 N N . ASP A 1 78 ? -5.95892 -17.45119 -17.35951 1.000 50.97033 364 ASP A N 1
ATOM 599 C CA . ASP A 1 78 ? -5.60553 -18.48051 -16.39165 1.000 53.18047 364 ASP A CA 1
ATOM 600 C C . ASP A 1 78 ? -6.33896 -18.23830 -15.08002 1.000 54.95877 364 ASP A C 1
ATOM 601 O O . ASP A 1 78 ? -6.20479 -17.17335 -14.47028 1.000 51.63697 364 ASP A O 1
ATOM 606 N N . SER A 1 79 ? -7.11935 -19.23554 -14.65616 1.000 54.28320 365 SER A N 1
ATOM 607 C CA . SER A 1 79 ? -7.89899 -19.11865 -13.42897 1.000 52.75646 365 SER A CA 1
ATOM 608 C C . SER A 1 79 ? -7.02019 -18.79168 -12.22867 1.000 54.38443 365 SER A C 1
ATOM 609 O O . SER A 1 79 ? -7.45713 -18.08218 -11.31529 1.000 54.98319 365 SER A O 1
ATOM 612 N N . SER A 1 80 ? -5.77511 -19.27487 -12.21546 1.000 56.82948 366 SER A N 1
ATOM 613 C CA . SER A 1 80 ? -4.91113 -19.03446 -11.06509 1.000 52.69721 366 SER A CA 1
ATOM 614 C C . SER A 1 80 ? -4.54010 -17.56619 -10.88917 1.000 51.28270 366 SER A C 1
ATOM 615 O O . SER A 1 80 ? -4.02306 -17.20436 -9.82773 1.000 49.79468 366 SER A O 1
ATOM 618 N N . ARG A 1 81 ? -4.78628 -16.71591 -11.88888 1.000 51.92928 367 ARG A N 1
ATOM 619 C CA . ARG A 1 81 ? -4.43876 -15.30347 -11.79669 1.000 49.35632 367 ARG A CA 1
ATOM 620 C C . ARG A 1 81 ? -5.51435 -14.45934 -11.12905 1.000 47.03906 367 ARG A C 1
ATOM 621 O O . ARG A 1 81 ? -5.27943 -13.27130 -10.87864 1.000 46.01751 367 ARG A O 1
ATOM 629 N N . LEU A 1 82 ? -6.68603 -15.02757 -10.86087 1.000 46.16033 368 LEU A N 1
ATOM 630 C CA . LEU A 1 82 ? -7.82999 -14.28418 -10.35353 1.000 45.15540 368 LEU A CA 1
ATOM 631 C C . LEU A 1 82 ? -8.24573 -14.85511 -9.00569 1.000 43.62117 368 LEU A C 1
ATOM 632 O O . LEU A 1 82 ? -8.43671 -16.06783 -8.87485 1.000 49.12127 368 LEU A O 1
ATOM 637 N N . LYS A 1 83 ? -8.38983 -13.98292 -8.01491 1.000 44.09469 369 LYS A N 1
ATOM 638 C CA . LYS A 1 83 ? -8.77312 -14.36665 -6.65963 1.000 45.21581 369 LYS A CA 1
ATOM 639 C C . LYS A 1 83 ? -10.07053 -13.65579 -6.29270 1.000 43.85959 369 LYS A C 1
ATOM 640 O O . LYS A 1 83 ? -10.14386 -12.42272 -6.34939 1.000 42.55455 369 LYS A O 1
ATOM 646 N N . VAL A 1 84 ? -11.08778 -14.43145 -5.91142 1.000 43.89841 370 VAL A N 1
ATOM 647 C CA . VAL A 1 84 ? -12.37939 -13.88387 -5.50520 1.000 43.06793 370 VAL A CA 1
ATOM 648 C C . VAL A 1 84 ? -12.29326 -13.34968 -4.07813 1.000 46.49772 370 VAL A C 1
ATOM 649 O O . VAL A 1 84 ? -11.69720 -13.97897 -3.19279 1.000 42.11299 370 VAL A O 1
ATOM 653 N N . ASP A 1 85 ? -12.89179 -12.17791 -3.84802 1.000 43.60396 371 ASP A N 1
ATOM 654 C CA . ASP A 1 85 ? -13.10727 -11.64134 -2.50477 1.000 40.21321 371 ASP A CA 1
ATOM 655 C C . ASP A 1 85 ? -14.57680 -11.25960 -2.38759 1.000 43.21035 371 ASP A C 1
ATOM 656 O O . ASP A 1 85 ? -15.01236 -10.27992 -2.99872 1.000 40.37423 371 ASP A O 1
ATOM 661 N N . ALA A 1 86 ? -15.33921 -12.01458 -1.59681 1.000 37.90904 372 ALA A N 1
ATOM 662 C CA . ALA A 1 86 ? -16.75706 -11.72186 -1.41200 1.000 37.59420 372 ALA A CA 1
ATOM 663 C C . ALA A 1 86 ? -16.90568 -10.65132 -0.33878 1.000 41.51194 372 ALA A C 1
ATOM 664 O O . ALA A 1 86 ? -16.71993 -10.92211 0.85298 1.000 38.16173 372 ALA A O 1
ATOM 666 N N . GLY A 1 87 ? -17.25418 -9.43346 -0.75195 1.000 37.70390 373 GLY A N 1
ATOM 667 C CA . GLY A 1 87 ? -17.37059 -8.34312 0.19245 1.000 37.76607 373 GLY A CA 1
ATOM 668 C C . GLY A 1 87 ? -18.68817 -8.24520 0.92266 1.000 39.39822 373 GLY A C 1
ATOM 669 O O . GLY A 1 87 ? -18.81500 -7.43548 1.85076 1.000 35.93022 373 GLY A O 1
ATOM 670 N N . GLY A 1 88 ? -19.67890 -9.03872 0.53410 1.000 33.18457 374 GLY A N 1
ATOM 671 C CA . GLY A 1 88 ? -20.95882 -8.98759 1.20967 1.000 34.97595 374 GLY A CA 1
ATOM 672 C C . GLY A 1 88 ? -21.68440 -7.67275 0.96643 1.000 35.32357 374 GLY A C 1
ATOM 673 O O . GLY A 1 88 ? -21.31964 -6.86468 0.10666 1.000 34.72288 374 GLY A O 1
ATOM 674 N N . GLY A 1 89 ? -22.74792 -7.48057 1.73972 1.000 32.73664 375 GLY A N 1
ATOM 675 C CA . GLY A 1 89 ? -23.54476 -6.26959 1.62052 1.000 34.96447 375 GLY A CA 1
ATOM 676 C C . GLY A 1 89 ? -22.81934 -5.07589 2.21651 1.000 37.83811 375 GLY A C 1
ATOM 677 O O . GLY A 1 89 ? -22.33503 -5.12905 3.35171 1.000 35.53714 375 GLY A O 1
ATOM 678 N N . VAL A 1 90 ? -22.74514 -3.98284 1.45597 1.000 33.37701 376 VAL A N 1
ATOM 679 C CA . VAL A 1 90 ? -22.03209 -2.78828 1.89853 1.000 32.10760 376 V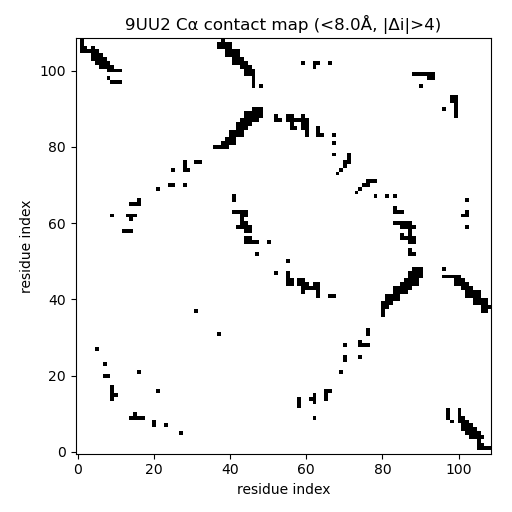AL A CA 1
ATOM 680 C C . VAL A 1 90 ? -22.82214 -1.54259 1.51636 1.000 33.46560 376 VAL A C 1
ATOM 681 O O . VAL A 1 90 ? -23.82456 -1.59772 0.79917 1.000 34.31188 376 VAL A O 1
ATOM 685 N N . ASP A 1 91 ? -22.34474 -0.40121 2.01958 1.000 33.74236 377 ASP A N 1
ATOM 686 C CA . ASP A 1 91 ? -22.76571 0.91817 1.56387 1.000 33.67288 377 ASP A CA 1
ATOM 687 C C . ASP A 1 91 ? -21.55239 1.75114 1.16799 1.000 31.59479 377 ASP A C 1
ATOM 688 O O . ASP A 1 91 ? -21.64577 2.97844 1.07232 1.000 32.47710 377 ASP A O 1
ATOM 693 N N . LYS A 1 92 ? -20.40343 1.09208 0.99690 1.000 30.81129 378 LYS A N 1
ATOM 694 C CA . LYS A 1 92 ? -19.13968 1.71192 0.61956 1.000 33.56364 378 LYS A CA 1
ATOM 695 C C . LYS A 1 92 ? -19.22169 2.45189 -0.71261 1.000 33.37802 378 LYS A C 1
ATOM 696 O O . LYS A 1 92 ? -18.30513 3.21134 -1.04828 1.000 33.61493 378 LYS A O 1
ATOM 702 N N . PHE A 1 93 ? -20.29202 2.27071 -1.47907 1.000 30.27571 379 PHE A N 1
ATOM 703 C CA . PHE A 1 93 ? -20.38157 2.93723 -2.76768 1.000 35.34538 379 PHE A CA 1
ATOM 704 C C . PHE A 1 93 ? -21.48625 3.98440 -2.79965 1.000 34.49250 379 PHE A C 1
ATOM 705 O O . PHE A 1 93 ? -21.77801 4.53158 -3.86116 1.000 34.52528 379 PHE A O 1
ATOM 713 N N . GLY A 1 94 ? -22.08014 4.30278 -1.65065 1.000 33.33534 380 GLY A N 1
ATOM 714 C CA . GLY A 1 94 ? -22.94453 5.46680 -1.56975 1.000 31.87911 380 GLY A CA 1
ATOM 715 C C . GLY A 1 94 ? -24.33043 5.19324 -2.12670 1.000 37.00471 380 GLY A C 1
ATOM 716 O O . GLY A 1 94 ? -24.81295 4.05566 -2.13182 1.000 34.88895 380 GLY A O 1
ATOM 717 N N . LYS A 1 95 ? -24.98474 6.26647 -2.58686 1.000 35.75661 381 LYS A N 1
ATOM 718 C CA . LYS A 1 95 ? -26.27925 6.17505 -3.23727 1.000 34.68444 381 LYS A CA 1
ATOM 719 C C . LYS A 1 95 ? -26.19650 6.73908 -4.65028 1.000 37.73796 381 LYS A C 1
ATOM 720 O O . LYS A 1 95 ? -25.27788 7.50746 -4.96494 1.000 36.56170 381 LYS A O 1
ATOM 726 N N . PRO A 1 96 ? -27.13521 6.35763 -5.54215 1.000 37.52176 382 PRO A N 1
ATOM 727 C CA . PRO A 1 96 ? -28.21248 5.37337 -5.32050 1.000 35.13686 382 PRO A CA 1
ATOM 728 C C . PRO A 1 96 ? -27.68617 3.98000 -4.91619 1.000 37.36170 382 PRO A C 1
ATOM 729 O O . PRO A 1 96 ? -26.54726 3.62709 -5.25141 1.000 33.24275 382 PRO A O 1
ATOM 733 N N . ILE A 1 97 ? -28.49984 3.21478 -4.17547 1.000 35.59071 383 ILE A N 1
ATOM 734 C CA . ILE A 1 97 ? -27.99648 2.00028 -3.52846 1.000 33.88798 383 ILE A CA 1
ATOM 735 C C . ILE A 1 97 ? -27.53119 0.96567 -4.54893 1.000 32.02358 383 ILE A C 1
ATOM 736 O O . ILE A 1 97 ? -26.69270 0.11686 -4.23230 1.000 31.26333 383 ILE A O 1
ATOM 741 N N . TYR A 1 98 ? -28.00201 1.04865 -5.79516 1.000 32.75426 384 TYR A N 1
ATOM 742 C CA . TYR A 1 98 ? -27.55413 0.07004 -6.78744 1.000 34.44519 384 TYR A CA 1
ATOM 743 C C . TYR A 1 98 ? -26.07131 0.19335 -7.12563 1.000 32.04406 384 TYR A C 1
ATOM 744 O O . TYR A 1 98 ? -25.52433 -0.72206 -7.74912 1.000 30.73936 384 TYR A O 1
ATOM 753 N N . LEU A 1 99 ? -25.41275 1.28920 -6.73666 1.000 28.78568 385 LEU A N 1
ATOM 754 C CA . LEU A 1 99 ? -23.97705 1.41675 -6.95477 1.000 30.85665 385 LEU A CA 1
ATOM 755 C C . LEU A 1 99 ? -23.18062 0.40774 -6.14490 1.000 29.68115 385 LEU A C 1
ATOM 756 O O . LEU A 1 99 ? -22.02158 0.13722 -6.48030 1.000 28.95066 385 LEU A O 1
ATOM 761 N N . ASN A 1 100 ? -23.77120 -0.14536 -5.08457 1.000 30.35515 386 ASN A N 1
ATOM 762 C CA . ASN A 1 100 ? -23.15304 -1.20404 -4.30617 1.000 29.45460 386 ASN A CA 1
ATOM 763 C C . ASN A 1 100 ? -23.36195 -2.58178 -4.91890 1.000 32.32958 386 ASN A C 1
ATOM 764 O O . ASN A 1 100 ? -22.81500 -3.55196 -4.39546 1.000 30.91414 386 ASN A O 1
ATOM 769 N N . ARG A 1 101 ? -24.10196 -2.69112 -6.02987 1.000 32.74764 387 ARG A N 1
ATOM 770 C CA . ARG A 1 101 ? -24.32399 -3.97875 -6.69321 1.000 31.03397 387 ARG A CA 1
ATOM 771 C C . ARG A 1 101 ? -23.30758 -4.08582 -7.82139 1.000 33.97452 387 ARG A C 1
ATOM 772 O O . ARG A 1 101 ? -23.59650 -3.82535 -8.98876 1.000 32.62400 387 ARG A O 1
ATOM 780 N N . VAL A 1 102 ? -22.08430 -4.46655 -7.45881 1.000 33.99654 388 VAL A N 1
ATOM 781 C CA . VAL A 1 102 ? -20.94413 -4.20914 -8.32683 1.000 33.36923 388 VAL A CA 1
ATOM 782 C C . VAL A 1 102 ? -19.82787 -5.20097 -8.03058 1.000 33.59106 388 VAL A C 1
ATOM 783 O O . VAL A 1 102 ? -19.74126 -5.76765 -6.94309 1.000 32.51580 388 VAL A O 1
ATOM 787 N N . VAL A 1 103 ? -18.98690 -5.42891 -9.03144 1.000 31.09324 389 VAL A N 1
ATOM 788 C CA . VAL A 1 103 ? -17.70971 -6.10518 -8.86936 1.000 33.21925 389 VAL A CA 1
ATOM 789 C C . VAL A 1 103 ? -16.61526 -5.10454 -9.19360 1.000 34.04515 389 VAL A C 1
ATOM 790 O O . VAL A 1 103 ? -16.73294 -4.33173 -10.15136 1.000 33.21785 389 VAL A O 1
ATOM 794 N N . LEU A 1 104 ? -15.56992 -5.09073 -8.37755 1.000 32.80273 390 LEU A N 1
ATOM 795 C CA . LEU A 1 104 ? -14.36622 -4.32092 -8.65899 1.000 33.39230 390 LEU A CA 1
ATOM 796 C C . LEU A 1 104 ? -13.23606 -5.29084 -8.97408 1.000 34.25378 390 LEU A C 1
ATOM 797 O O . LEU A 1 104 ? -12.89086 -6.12696 -8.14028 1.000 33.82301 390 LEU A O 1
ATOM 802 N N . VAL A 1 105 ? -12.66687 -5.18759 -10.17368 1.000 31.85549 391 VAL A N 1
ATOM 803 C CA . VAL A 1 105 ? -11.47279 -5.94180 -10.52658 1.000 32.08140 391 VAL A CA 1
ATOM 804 C C . VAL A 1 105 ? -10.28589 -5.01392 -10.32075 1.000 36.15975 391 VAL A C 1
ATOM 805 O O . VAL A 1 105 ? -10.25211 -3.90285 -10.86715 1.000 34.55122 391 VAL A O 1
ATOM 809 N N . GLU A 1 106 ? -9.32407 -5.46106 -9.51127 1.000 36.09883 392 GLU A N 1
ATOM 810 C CA . GLU A 1 106 ? -8.16928 -4.66391 -9.11504 1.000 36.94042 392 GLU A CA 1
ATOM 811 C C . GLU A 1 106 ? -6.89731 -5.46967 -9.31782 1.000 38.05141 392 GLU A C 1
ATOM 812 O O . GLU A 1 106 ? -6.88546 -6.68262 -9.09929 1.000 39.68021 392 GLU A O 1
ATOM 818 N N . SER A 1 107 ? -5.82697 -4.79689 -9.73182 1.000 38.26198 393 SER A N 1
ATOM 819 C CA . SER A 1 107 ? -4.52957 -5.45382 -9.80173 1.000 41.55080 393 SER A CA 1
ATOM 820 C C . SER A 1 107 ? -3.98947 -5.75463 -8.40522 1.000 45.59240 393 SER A C 1
ATOM 821 O O . SER A 1 107 ? -4.16399 -4.96733 -7.46945 1.000 40.79788 393 SER A O 1
ATOM 824 N N . VAL A 1 108 ? -3.31348 -6.89460 -8.28075 1.000 47.65321 394 VAL A N 1
ATOM 825 C CA . VAL A 1 108 ? -2.54113 -7.23053 -7.09060 1.000 50.73882 394 VAL A CA 1
ATOM 826 C C . VAL A 1 108 ? -1.13356 -6.67873 -7.26932 1.000 59.81631 394 VAL A C 1
ATOM 827 O O . VAL A 1 108 ? -0.43297 -7.04180 -8.22128 1.000 58.58415 394 VAL A O 1
ATOM 831 N N . LYS A 1 109 ? -0.71598 -5.80645 -6.35695 1.000 68.60662 395 LYS A N 1
ATOM 832 C CA . LYS A 1 109 ? 0.62778 -5.23642 -6.40471 1.000 74.51220 395 LYS A CA 1
ATOM 833 C C . LYS A 1 109 ? 1.67598 -6.24844 -5.92598 1.000 78.84340 395 LYS A C 1
ATOM 834 O O . LYS A 1 109 ? 1.34545 -7.24294 -5.27822 1.000 79.43354 395 LYS A O 1
#

Sequence (109 aa):
ANIAPRTVFFTIGSSELSPREEMNLSYLAAKMKEFPDTQYTVYGYADSATGTPAFNKELSQKRAQAVVNALVKKYGVDSSRLKVDAGGGVDKFGKPIYLNRVVLVESVK

B-factor: mean 40.42, std 9.79, range [26.87, 95.02]